Protein AF-A0A166H4X3-F1 (afdb_monomer_lite)

Secondary structure (DSSP, 8-state):
---HHHHHHHHHHHHHTT----TT-EEEEE-SSEEEEE-TTS-EEEEE-S---

Organism: NCBI:txid1759441

Structure (mmCIF, N/CA/C/O backbone):
data_AF-A0A166H4X3-F1
#
_entry.id   AF-A0A166H4X3-F1
#
loop_
_atom_site.group_PDB
_atom_site.id
_atom_site.type_symbol
_atom_site.label_atom_id
_atom_site.label_alt_id
_atom_site.label_comp_id
_atom_site.label_asym_id
_atom_site.label_entity_id
_atom_site.label_seq_id
_atom_site.pdbx_PDB_ins_code
_atom_site.Cartn_x
_atom_site.Cartn_y
_atom_site.Cartn_z
_atom_site.occupancy
_atom_site.B_iso_or_equiv
_atom_site.auth_seq_id
_atom_site.auth_comp_id
_atom_site.auth_asym_id
_atom_site.auth_atom_id
_atom_site.pdbx_PDB_model_num
ATOM 1 N N . MET A 1 1 ? 2.344 -13.829 -14.799 1.00 75.12 1 MET A N 1
ATOM 2 C CA . MET A 1 1 ? 3.043 -12.759 -14.048 1.00 75.12 1 MET A CA 1
ATOM 3 C C . MET A 1 1 ? 3.570 -11.755 -15.063 1.00 75.12 1 MET A C 1
ATOM 5 O O . MET A 1 1 ? 4.037 -12.195 -16.105 1.00 75.12 1 MET A O 1
ATOM 9 N N . PHE A 1 2 ? 3.431 -10.451 -14.820 1.00 92.94 2 PHE A N 1
ATOM 10 C CA . PHE A 1 2 ? 3.871 -9.417 -15.768 1.00 92.94 2 PHE A CA 1
ATOM 11 C C . PHE A 1 2 ? 5.400 -9.284 -15.813 1.00 92.94 2 PHE A C 1
ATOM 13 O O . PHE A 1 2 ? 6.083 -9.643 -14.850 1.00 92.94 2 PHE A O 1
ATOM 20 N N . SER A 1 3 ? 5.934 -8.754 -16.918 1.00 95.69 3 SER A N 1
ATOM 21 C CA . SER A 1 3 ? 7.364 -8.455 -17.034 1.00 95.69 3 SER A CA 1
ATOM 22 C C . SER A 1 3 ? 7.773 -7.333 -16.072 1.00 95.69 3 SER A C 1
ATOM 24 O O . SER A 1 3 ? 6.961 -6.495 -15.671 1.00 95.69 3 SER A O 1
ATOM 26 N N . LYS A 1 4 ? 9.060 -7.294 -15.703 1.00 93.75 4 LYS A N 1
ATOM 27 C CA . LYS A 1 4 ? 9.610 -6.216 -14.861 1.00 93.75 4 LYS A CA 1
ATOM 28 C C . LYS A 1 4 ? 9.441 -4.842 -15.513 1.00 93.75 4 LYS A C 1
ATOM 30 O O . LYS A 1 4 ? 9.183 -3.870 -14.812 1.00 93.75 4 LYS A O 1
ATOM 35 N N . GLU A 1 5 ? 9.555 -4.777 -16.836 1.00 95.31 5 GLU A N 1
ATOM 36 C CA . GLU A 1 5 ? 9.364 -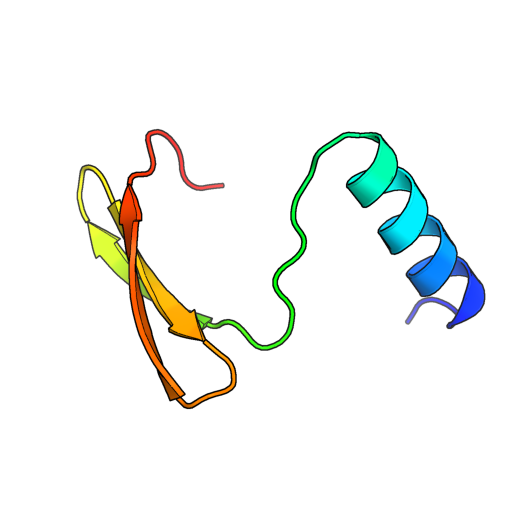3.556 -17.625 1.00 95.31 5 GLU A CA 1
ATOM 37 C C . GLU A 1 5 ? 7.940 -3.028 -17.478 1.00 95.31 5 GLU A C 1
ATOM 39 O O . GLU A 1 5 ? 7.759 -1.859 -17.145 1.00 95.31 5 GLU A O 1
ATOM 44 N N . LEU A 1 6 ? 6.936 -3.902 -17.616 1.00 96.12 6 LEU A N 1
ATOM 45 C CA . LEU A 1 6 ? 5.536 -3.513 -17.474 1.00 96.12 6 LEU A CA 1
ATOM 46 C C . LEU A 1 6 ? 5.231 -3.044 -16.044 1.00 96.12 6 LEU A C 1
ATOM 48 O O . LEU A 1 6 ? 4.577 -2.026 -15.853 1.00 96.12 6 LEU A O 1
ATOM 52 N N . ILE A 1 7 ? 5.773 -3.736 -15.034 1.00 93.75 7 ILE A N 1
ATOM 53 C CA . ILE A 1 7 ? 5.631 -3.342 -13.623 1.00 93.75 7 ILE A CA 1
ATOM 54 C C . ILE A 1 7 ? 6.234 -1.951 -13.375 1.00 93.75 7 ILE A C 1
ATOM 56 O O . ILE A 1 7 ? 5.650 -1.147 -12.647 1.00 93.75 7 ILE A O 1
ATOM 60 N N . ASN A 1 8 ? 7.401 -1.661 -13.952 1.00 93.62 8 ASN A N 1
ATOM 61 C CA . ASN A 1 8 ? 8.054 -0.361 -13.806 1.00 93.62 8 ASN A CA 1
ATOM 62 C C . ASN A 1 8 ? 7.275 0.743 -14.523 1.00 93.62 8 ASN A C 1
ATOM 64 O O . ASN A 1 8 ? 7.062 1.800 -13.933 1.00 93.62 8 ASN A O 1
ATOM 68 N N . TYR A 1 9 ? 6.801 0.476 -15.741 1.00 95.12 9 TYR A N 1
ATOM 69 C CA . TYR A 1 9 ? 5.946 1.392 -16.489 1.00 95.12 9 TYR A CA 1
ATOM 70 C C . TYR A 1 9 ? 4.696 1.767 -15.683 1.00 95.12 9 TYR A C 1
ATOM 72 O O . TYR A 1 9 ? 4.456 2.946 -15.433 1.00 95.12 9 TYR A O 1
ATOM 80 N N . THR A 1 10 ? 3.968 0.775 -15.156 1.00 95.00 10 THR A N 1
ATOM 81 C CA . THR A 1 10 ? 2.771 1.019 -14.337 1.00 95.00 10 THR A CA 1
ATOM 82 C C . THR A 1 10 ? 3.075 1.863 -13.098 1.00 95.00 10 THR A C 1
ATOM 84 O O . THR A 1 10 ? 2.311 2.773 -12.779 1.00 95.00 10 THR A O 1
ATOM 87 N N . LYS A 1 11 ? 4.193 1.609 -12.401 1.00 92.25 11 LYS A N 1
ATOM 88 C CA . LYS A 1 11 ? 4.589 2.418 -11.235 1.00 92.25 11 LYS A CA 1
ATOM 89 C C . LYS A 1 11 ? 4.823 3.881 -11.603 1.00 92.25 11 LYS A C 1
ATOM 91 O O . LYS A 1 11 ? 4.393 4.756 -10.855 1.00 92.25 11 LYS A O 1
ATOM 96 N N . SER A 1 12 ? 5.493 4.140 -12.725 1.00 94.00 12 SER A N 1
ATOM 97 C CA . SER A 1 12 ? 5.758 5.502 -13.193 1.00 94.00 12 SER A CA 1
ATOM 98 C C . SER A 1 12 ? 4.463 6.231 -13.548 1.00 94.00 12 SER A C 1
ATOM 100 O O . SER A 1 12 ? 4.220 7.313 -13.020 1.00 94.00 12 SER A O 1
ATOM 102 N N . THR A 1 13 ? 3.581 5.606 -14.332 1.00 96.75 13 THR A N 1
ATOM 103 C CA . THR A 1 13 ? 2.310 6.215 -14.764 1.00 96.75 13 THR A CA 1
ATOM 104 C C . THR A 1 13 ? 1.370 6.524 -13.594 1.00 96.75 13 THR A C 1
ATOM 106 O O . THR A 1 13 ? 0.748 7.587 -13.543 1.00 96.75 13 THR A O 1
ATOM 109 N N . LEU A 1 14 ? 1.275 5.624 -12.611 1.00 96.06 14 LEU A N 1
ATOM 110 C CA . LEU A 1 14 ? 0.481 5.861 -11.400 1.00 96.06 14 LEU A CA 1
ATOM 111 C C . LEU A 1 14 ? 1.050 7.024 -10.574 1.00 96.06 14 LEU A C 1
ATOM 113 O O . LEU A 1 14 ? 0.292 7.867 -10.093 1.00 96.06 14 LEU A O 1
ATOM 117 N N . LYS A 1 15 ? 2.379 7.124 -10.469 1.00 94.06 15 LYS A N 1
ATOM 118 C CA . LYS A 1 15 ? 3.039 8.223 -9.755 1.00 94.06 15 LYS A CA 1
ATOM 119 C C . LYS A 1 15 ? 2.818 9.574 -10.445 1.00 94.06 15 LYS A C 1
ATOM 121 O O . LYS A 1 15 ? 2.540 10.558 -9.764 1.00 94.06 15 LYS A O 1
ATOM 126 N N . GLU A 1 16 ? 2.881 9.619 -11.776 1.00 95.50 16 GLU A N 1
ATOM 127 C CA . GLU A 1 16 ? 2.529 10.804 -12.581 1.00 95.50 16 GLU A CA 1
ATOM 128 C C . GLU A 1 16 ? 1.068 11.224 -12.368 1.00 95.50 16 GLU A C 1
ATOM 130 O O . GLU A 1 16 ? 0.759 12.411 -12.276 1.00 95.50 16 GLU A O 1
ATOM 135 N N . SER A 1 17 ? 0.183 10.245 -12.172 1.00 96.62 17 SER A N 1
ATOM 136 C CA . SER A 1 17 ? -1.236 10.454 -11.859 1.00 96.62 17 SER A CA 1
ATOM 137 C C . SER A 1 17 ? -1.501 10.830 -10.393 1.00 96.62 17 SER A C 1
ATOM 139 O O . SER A 1 17 ? -2.656 10.879 -9.975 1.00 96.62 17 SER A O 1
ATOM 141 N N . LYS A 1 18 ? -0.453 11.110 -9.600 1.00 94.19 18 LYS A N 1
ATOM 142 C CA . LYS A 1 18 ? -0.520 11.437 -8.161 1.00 94.19 18 LYS A CA 1
ATOM 143 C C . LYS A 1 18 ? -1.106 10.316 -7.294 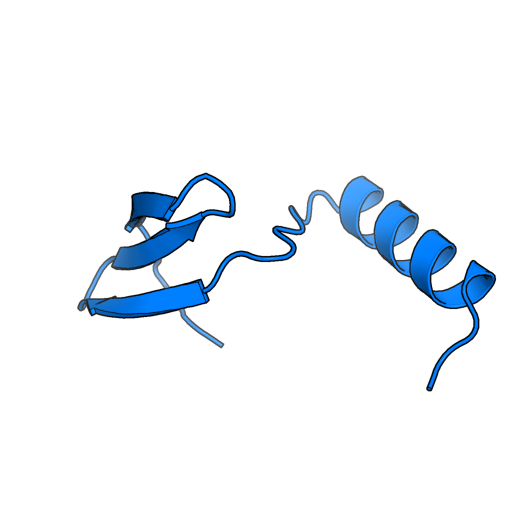1.00 94.19 18 LYS A C 1
ATOM 145 O O . LYS A 1 18 ? -1.660 10.579 -6.228 1.00 94.19 18 LYS A O 1
ATOM 150 N N . ILE A 1 19 ? -0.965 9.070 -7.736 1.00 94.50 19 ILE A N 1
ATOM 151 C CA . ILE A 1 19 ? -1.349 7.887 -6.968 1.00 94.50 19 ILE A CA 1
ATOM 152 C C . ILE A 1 19 ? -0.106 7.380 -6.234 1.00 94.50 19 ILE A C 1
ATOM 154 O O . ILE A 1 19 ? 0.886 6.990 -6.854 1.00 94.50 19 ILE A O 1
ATOM 158 N N . ASP A 1 20 ? -0.160 7.393 -4.902 1.00 90.44 20 ASP A N 1
ATOM 159 C CA . ASP A 1 20 ? 0.913 6.869 -4.058 1.00 90.44 20 ASP A CA 1
ATOM 160 C C . ASP A 1 20 ? 0.825 5.340 -3.964 1.00 90.44 20 ASP A C 1
ATOM 162 O O . ASP A 1 20 ? -0.226 4.777 -3.653 1.00 90.44 20 ASP A O 1
ATOM 166 N N . ILE A 1 21 ? 1.934 4.655 -4.253 1.00 91.94 21 ILE A N 1
ATOM 167 C CA . ILE A 1 21 ? 2.002 3.190 -4.240 1.00 91.94 21 ILE A CA 1
ATOM 168 C C . ILE A 1 21 ? 2.832 2.737 -3.043 1.00 91.94 21 ILE A C 1
ATOM 170 O O . ILE A 1 21 ? 4.062 2.830 -3.054 1.00 91.94 21 ILE A O 1
ATOM 174 N N . GLN A 1 22 ? 2.175 2.137 -2.051 1.00 90.56 22 GLN A N 1
ATOM 175 C CA . GLN A 1 22 ? 2.843 1.572 -0.879 1.00 90.56 22 GLN A CA 1
ATOM 176 C C . GLN A 1 22 ? 3.007 0.055 -1.002 1.00 90.56 22 GLN A C 1
ATOM 178 O O . GLN A 1 22 ? 2.081 -0.724 -0.787 1.00 90.56 22 GLN A O 1
ATOM 183 N N . ILE A 1 23 ? 4.218 -0.380 -1.352 1.00 90.62 23 ILE A N 1
ATOM 184 C CA . ILE A 1 23 ? 4.564 -1.803 -1.474 1.00 90.62 23 ILE A CA 1
ATOM 185 C C . ILE A 1 23 ? 5.001 -2.339 -0.107 1.00 90.62 23 ILE A C 1
ATOM 187 O O . ILE A 1 23 ? 5.640 -1.629 0.664 1.00 90.62 23 ILE A O 1
ATOM 191 N N . LYS A 1 24 ? 4.728 -3.623 0.165 1.00 91.69 24 LYS A N 1
ATOM 192 C CA . LYS A 1 24 ? 5.043 -4.295 1.442 1.00 91.69 24 LYS A CA 1
ATOM 193 C C . LYS A 1 24 ? 4.330 -3.665 2.654 1.00 91.69 24 LYS A C 1
ATOM 195 O O . LYS A 1 24 ? 4.741 -3.895 3.788 1.00 91.69 24 LYS A O 1
ATOM 200 N N . THR A 1 25 ? 3.262 -2.909 2.412 1.00 94.00 25 THR A N 1
ATOM 201 C CA . THR A 1 25 ? 2.342 -2.413 3.437 1.00 94.00 25 THR A CA 1
ATOM 202 C C . THR A 1 25 ? 1.152 -3.364 3.537 1.00 94.00 25 THR A C 1
ATOM 204 O O . THR A 1 25 ? 0.637 -3.824 2.520 1.00 94.00 25 THR A O 1
ATOM 207 N N . ILE A 1 26 ? 0.727 -3.687 4.757 1.00 93.50 26 ILE A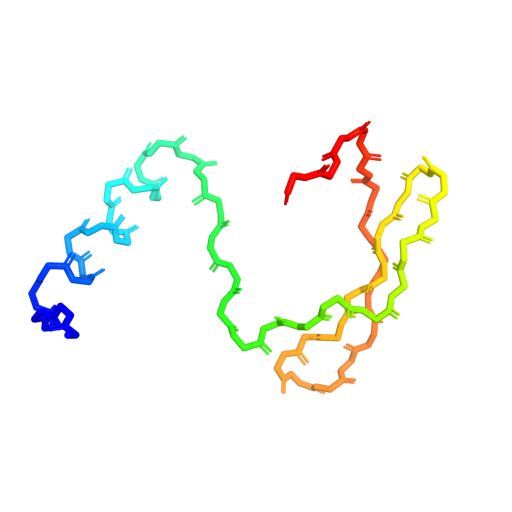 N 1
ATOM 208 C CA . ILE A 1 26 ? -0.385 -4.608 5.027 1.00 93.50 26 ILE A CA 1
ATOM 209 C C . ILE A 1 26 ? -1.473 -3.869 5.799 1.00 93.50 26 ILE A C 1
ATOM 211 O O . ILE A 1 26 ? -1.184 -3.211 6.795 1.00 93.50 26 ILE A O 1
ATOM 215 N N . VAL A 1 27 ? -2.733 -4.026 5.398 1.00 94.62 27 VAL A N 1
ATOM 216 C CA . VAL A 1 27 ? -3.875 -3.533 6.180 1.00 94.62 27 VAL A CA 1
ATOM 217 C C . VAL A 1 27 ? -4.097 -4.461 7.374 1.00 94.62 27 VAL A C 1
ATOM 219 O O . VAL A 1 27 ? -4.277 -5.666 7.211 1.00 94.62 27 VAL A O 1
ATOM 222 N N . LYS A 1 28 ? -4.066 -3.913 8.590 1.00 95.38 28 LYS A N 1
ATOM 223 C CA . LYS A 1 28 ? -4.312 -4.657 9.836 1.00 95.38 28 LYS A CA 1
ATOM 224 C C . LYS A 1 28 ? -5.751 -4.569 10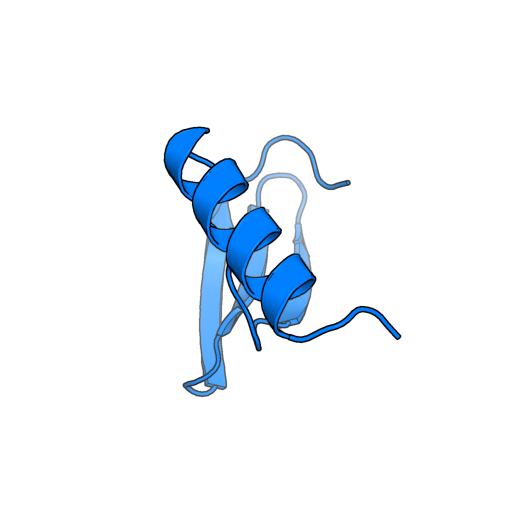.304 1.00 95.38 28 LYS A C 1
ATOM 226 O O . LYS A 1 28 ? -6.279 -5.543 10.828 1.00 95.38 28 LYS A O 1
ATOM 231 N N . LYS A 1 29 ? -6.361 -3.392 10.175 1.00 94.44 29 LYS A N 1
ATOM 232 C CA . LYS A 1 29 ? -7.721 -3.136 10.650 1.00 94.44 29 LYS A CA 1
ATOM 233 C C . LYS A 1 29 ? -8.347 -2.007 9.847 1.00 94.44 29 LYS A C 1
ATOM 235 O O . LYS A 1 29 ? -7.687 -1.003 9.595 1.00 94.44 29 LYS A O 1
ATOM 240 N N . VAL A 1 30 ? -9.622 -2.153 9.510 1.00 95.12 30 VAL A N 1
ATOM 241 C CA . VAL A 1 30 ? -10.447 -1.078 8.952 1.00 95.12 30 VAL A CA 1
ATOM 242 C C . VAL A 1 30 ? -11.318 -0.531 10.080 1.00 95.12 30 VAL A C 1
ATOM 244 O O . VAL A 1 30 ? -11.917 -1.298 10.837 1.00 95.12 30 VAL A O 1
ATOM 247 N N . LYS A 1 31 ? -11.327 0.787 10.243 1.00 93.81 31 LYS A N 1
ATOM 248 C CA . LYS A 1 31 ? -12.230 1.524 11.128 1.00 93.81 31 LYS A CA 1
ATOM 249 C C . LYS A 1 31 ? -13.179 2.353 10.264 1.00 93.81 31 LYS A C 1
ATOM 251 O O . LYS A 1 31 ? -12.976 2.496 9.066 1.00 93.81 31 LYS A O 1
ATOM 256 N N . GLU A 1 32 ? -14.192 2.937 10.891 1.00 92.88 32 GLU A N 1
ATOM 257 C CA . GLU A 1 32 ? -15.236 3.696 10.193 1.00 92.88 32 GLU A CA 1
ATOM 258 C C . GLU A 1 32 ? -14.697 4.878 9.362 1.00 92.88 32 GLU A C 1
ATOM 260 O O . GLU A 1 32 ? -15.214 5.152 8.287 1.00 92.88 32 GLU A O 1
ATOM 265 N N . LYS A 1 33 ? -13.648 5.569 9.837 1.00 95.62 33 LYS A N 1
ATOM 266 C CA . LYS A 1 33 ? -13.075 6.766 9.181 1.00 95.62 33 LYS A CA 1
ATOM 267 C C . LYS A 1 33 ? -11.579 6.649 8.871 1.00 95.62 33 LYS A C 1
ATOM 269 O O . LYS A 1 33 ? -10.935 7.639 8.520 1.00 95.62 33 LYS A O 1
ATOM 274 N N . SER A 1 34 ? -10.990 5.471 9.066 1.00 96.69 34 SER A N 1
ATOM 275 C CA . SER A 1 34 ? -9.546 5.268 8.936 1.00 96.69 34 SER A CA 1
ATOM 276 C C . SER A 1 34 ? -9.174 3.805 8.718 1.00 96.69 34 SER A C 1
ATOM 278 O O . SER A 1 34 ? -9.926 2.885 9.039 1.00 96.69 34 SER A O 1
ATOM 280 N N . VAL A 1 35 ? -7.969 3.579 8.206 1.00 96.31 35 VAL A N 1
ATOM 281 C CA . VAL A 1 35 ? -7.359 2.257 8.063 1.00 96.31 35 VAL 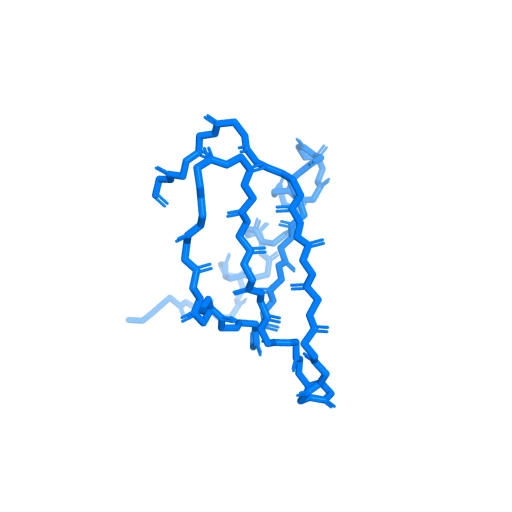A CA 1
ATOM 282 C C . VAL A 1 35 ? -6.050 2.201 8.837 1.00 96.31 35 VAL A C 1
ATOM 284 O O . VAL A 1 35 ? -5.229 3.116 8.789 1.00 96.31 35 VAL A O 1
ATOM 287 N N . VAL A 1 36 ? -5.855 1.113 9.573 1.00 96.00 36 VAL A N 1
ATOM 288 C CA . VAL A 1 36 ? -4.620 0.823 10.299 1.00 96.00 36 VAL A CA 1
ATOM 289 C C . VAL A 1 36 ? -3.742 -0.038 9.406 1.00 96.00 36 VAL A C 1
ATOM 291 O O . VAL A 1 36 ? -4.117 -1.154 9.037 1.00 96.00 36 VAL A O 1
ATOM 294 N N . LEU A 1 37 ? -2.567 0.477 9.078 1.00 95.81 37 LEU A N 1
ATOM 295 C CA . LEU A 1 37 ? -1.591 -0.137 8.193 1.00 95.81 37 LEU A CA 1
ATOM 296 C C . LEU A 1 37 ? -0.362 -0.567 8.993 1.00 95.81 37 LEU A C 1
ATOM 298 O O . LEU A 1 37 ? 0.075 0.126 9.908 1.00 95.81 37 LEU A O 1
ATOM 302 N N . GLN A 1 38 ? 0.226 -1.697 8.620 1.00 94.38 38 GLN A N 1
ATOM 303 C CA . GLN A 1 38 ? 1.576 -2.072 9.008 1.00 94.38 38 GLN A CA 1
ATOM 304 C C . GLN A 1 38 ? 2.505 -1.810 7.825 1.00 94.38 38 GLN A C 1
ATOM 306 O O . GLN A 1 38 ? 2.392 -2.465 6.789 1.00 94.38 38 GLN A O 1
ATOM 311 N N . ILE A 1 39 ? 3.413 -0.856 7.989 1.00 92.44 39 ILE A N 1
ATOM 312 C CA . ILE A 1 39 ? 4.392 -0.482 6.963 1.00 92.44 39 ILE A CA 1
ATOM 313 C C . ILE A 1 39 ? 5.605 -1.434 6.987 1.00 92.44 39 ILE A C 1
ATOM 315 O O . ILE A 1 39 ? 5.763 -2.203 7.942 1.00 92.44 39 ILE A O 1
ATOM 319 N N . PRO A 1 40 ? 6.507 -1.395 5.985 1.00 91.69 40 PRO A N 1
ATOM 320 C CA . PRO A 1 40 ? 7.608 -2.359 5.869 1.00 91.69 40 PRO A CA 1
ATOM 321 C C . PRO A 1 40 ? 8.566 -2.360 7.069 1.00 91.69 40 PRO A C 1
ATOM 323 O O . PRO A 1 40 ? 9.164 -3.386 7.381 1.00 91.69 40 PRO A O 1
ATOM 326 N N . ASN A 1 41 ? 8.658 -1.236 7.787 1.00 90.88 41 ASN A N 1
ATOM 327 C CA . ASN A 1 41 ? 9.419 -1.105 9.033 1.00 90.88 41 ASN A CA 1
ATOM 328 C C . ASN A 1 41 ? 8.724 -1.758 10.250 1.00 90.88 41 ASN A C 1
ATOM 330 O O . ASN A 1 41 ? 9.057 -1.481 11.398 1.00 90.88 41 ASN A O 1
ATOM 334 N N . LYS A 1 42 ? 7.686 -2.573 10.017 1.00 88.50 42 LYS A N 1
ATOM 335 C CA . LYS A 1 42 ? 6.789 -3.178 11.015 1.00 88.50 42 LYS A CA 1
ATOM 336 C C . LYS A 1 42 ? 6.012 -2.187 11.888 1.00 88.50 42 LYS A C 1
ATOM 338 O O . LYS A 1 42 ? 5.175 -2.643 12.667 1.00 88.50 42 LYS A O 1
ATOM 343 N N . SER A 1 43 ? 6.236 -0.883 11.743 1.00 92.56 43 SER A N 1
ATOM 344 C CA . SER A 1 43 ? 5.489 0.162 12.437 1.00 92.56 43 SER A CA 1
ATOM 345 C C . SER A 1 43 ? 4.018 0.140 12.031 1.00 92.56 43 SER A C 1
ATOM 347 O O . SER A 1 43 ? 3.674 -0.215 10.901 1.00 92.56 43 SER A O 1
ATOM 349 N N . ILE A 1 44 ? 3.160 0.527 12.969 1.00 94.69 44 ILE A N 1
ATOM 350 C CA . ILE A 1 44 ? 1.717 0.600 12.771 1.00 94.69 44 ILE A CA 1
ATOM 351 C C . ILE A 1 44 ? 1.346 2.072 12.629 1.00 94.69 44 ILE A C 1
ATOM 353 O O . ILE A 1 44 ? 1.682 2.875 13.497 1.00 94.69 44 ILE A O 1
ATOM 357 N N . VAL A 1 45 ? 0.679 2.417 11.535 1.00 95.12 45 VAL A N 1
ATOM 358 C CA . VAL A 1 45 ? 0.238 3.781 11.230 1.00 95.12 45 VAL A CA 1
ATOM 359 C C . VAL A 1 45 ? -1.251 3.781 10.926 1.00 95.12 45 VAL A C 1
ATOM 361 O O . VAL A 1 45 ? -1.781 2.819 10.374 1.00 95.12 45 VAL A O 1
ATOM 364 N N . GLU A 1 46 ? -1.935 4.854 11.298 1.00 95.62 46 GLU A N 1
ATOM 365 C CA . GLU A 1 46 ? -3.358 5.031 11.030 1.00 95.62 46 GLU A CA 1
ATOM 366 C C . GLU A 1 46 ? -3.545 6.132 9.993 1.00 95.62 46 GLU A C 1
ATOM 368 O O . GLU A 1 46 ? -3.028 7.236 10.153 1.00 95.62 46 GLU A O 1
ATOM 373 N N . VAL A 1 47 ? -4.267 5.815 8.921 1.00 94.56 47 VAL A N 1
ATOM 374 C CA . VAL A 1 47 ? -4.496 6.724 7.798 1.00 94.56 47 VAL A CA 1
ATOM 375 C C . VAL A 1 47 ? -5.993 7.008 7.696 1.00 94.56 47 VAL A C 1
ATOM 377 O O . VAL A 1 47 ? -6.771 6.058 7.582 1.00 94.56 47 VAL A O 1
ATOM 380 N N . PRO A 1 48 ? -6.429 8.280 7.747 1.00 96.31 48 PRO A N 1
ATOM 381 C CA . PRO A 1 48 ? -7.829 8.625 7.542 1.00 96.31 48 PRO A CA 1
ATOM 382 C C . PRO A 1 48 ? -8.248 8.277 6.113 1.00 96.31 48 PRO A C 1
ATOM 384 O O . PRO A 1 48 ? -7.515 8.529 5.157 1.00 96.31 48 PRO A O 1
ATOM 387 N N . CYS A 1 49 ? -9.425 7.682 5.966 1.00 94.25 49 CYS A N 1
ATOM 388 C CA . CYS A 1 49 ? -9.916 7.223 4.677 1.00 94.25 49 CYS A CA 1
ATOM 389 C C . CYS A 1 49 ? -11.439 7.338 4.626 1.00 94.25 49 CYS A C 1
ATOM 391 O O . CYS A 1 49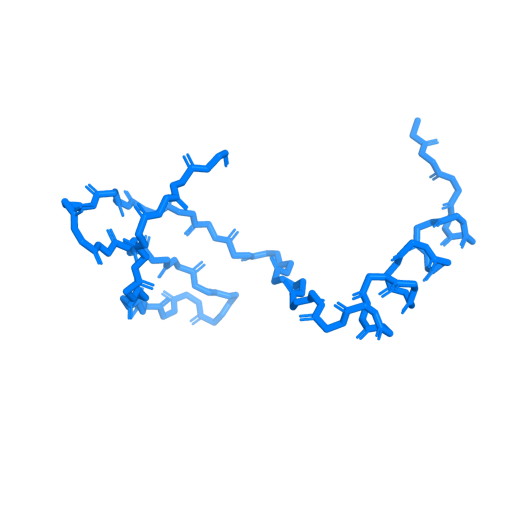 ? -12.118 6.939 5.569 1.00 94.25 49 CYS A O 1
ATOM 393 N N . GLY A 1 50 ? -11.959 7.898 3.530 1.00 94.62 50 GLY A N 1
ATOM 394 C CA . GLY A 1 50 ? -13.401 8.000 3.291 1.00 94.62 50 GLY A CA 1
ATOM 395 C C . GLY A 1 50 ? -13.990 6.797 2.552 1.00 94.62 50 GLY A C 1
ATOM 396 O O . GLY A 1 50 ? -15.179 6.533 2.682 1.00 94.62 50 GLY A O 1
ATOM 397 N N . MET A 1 51 ? -13.176 6.066 1.782 1.00 93.50 51 MET A N 1
ATOM 398 C CA . MET A 1 51 ? -13.619 4.917 0.991 1.00 93.50 51 MET A CA 1
ATOM 399 C C . MET A 1 51 ? -12.477 3.916 0.814 1.00 93.50 51 MET A C 1
ATOM 401 O O . MET A 1 51 ? -11.390 4.289 0.376 1.00 93.50 51 MET A O 1
ATOM 405 N N . VAL A 1 52 ? -12.746 2.647 1.118 1.00 92.31 52 VAL A N 1
ATOM 406 C CA . VAL A 1 52 ? -11.815 1.527 0.934 1.00 92.31 52 VAL A CA 1
ATOM 407 C C . VAL A 1 52 ? -12.347 0.652 -0.198 1.00 92.31 52 VAL A C 1
ATOM 409 O O . VAL A 1 52 ? -13.524 0.291 -0.178 1.00 92.31 52 VAL A O 1
ATOM 412 N N . LEU A 1 53 ? -11.486 0.352 -1.172 1.00 90.31 53 LEU A N 1
ATOM 413 C CA . LEU A 1 53 ? -11.768 -0.483 -2.343 1.00 90.31 53 LEU A CA 1
ATOM 414 C C . LEU A 1 53 ? -10.852 -1.709 -2.355 1.00 90.31 53 LEU A C 1
ATOM 416 O O . LEU A 1 53 ? -9.680 -1.559 -1.934 1.00 90.31 53 LEU A O 1
#

pLDDT: mean 93.61, std 3.18, range [75.12, 96.75]

Radius of gyration: 13.54 Å; chains: 1; bounding box: 25×24×30 Å

Foldseek 3Di:
DDDPVVVVVVVVVCVVVVHDDAPPKDFDDDDCQWTWIQHNVRDIDIGGDDDDD

Sequence (53 aa):
MFSKELINYTKSTLKESKIDIQIKTIVKKVKEKSVVLQIPNKSIVEVPCGMVL